Protein AF-A0A2V9JZ06-F1 (afdb_monomer)

Sequence (128 aa):
MSFDESMTRGQEQRVDALEESLGRALVRALVERQGMNDLLHDFLDAIGGALGVSRLVLYDYDERADVFELLCFRGYPAGSRSDLNRWLAQLDVRRACRERAPYRAGDQRLLIPLYFQEPLEALLLVEG

Mean predicted aligned error: 7.06 Å

Foldseek 3Di:
DDPPVVVVVVVVVLVVVLCVQLVVQLVCLVPVDPDPQSSVVSSVVSVCVSVVFQKKWKWWQDPVVRDTATDDIGNDPPPCRVVVVVVSVVDPLVVCQVVVAWDDPDDFKIWHFDDDPDGTTMIMITGD

Radius of gyration: 16.25 Å; Cα contacts (8 Å, |Δi|>4): 158; chains: 1; bounding box: 48×36×33 Å

Secondary structure (DSSP, 8-state):
--HHHHHHHHHHHHHHHHHHHHHHHHHHHHHH-SSHHHHHHHHHHHHHHHHT-SEEEEEEEETTTTEEEEEEEESS-TTTHHHHHHHHTTS-HHHHHHHTS-EESSTTEEEEEE--SSS--EEEEEE-

Nearest PDB structures (foldseek):
  3ci6-assembly1_A  TM=7.465E-01  e=9.134E-05  Acinetobacter baylyi ADP1
  3ci6-assembly1_B  TM=7.162E-01  e=1.250E-04  Acinetobacter baylyi ADP1
  3trc-assembly1_A-2  TM=6.424E-01  e=5.649E-04  Coxiella burnetii
  6oei-assembly1_A-2  TM=5.951E-01  e=2.030E-02  Saccharomyces cerevisiae S288C
  3k2n-assembly1_B  TM=7.073E-01  e=5.209E-02  Chlorobaculum tepidum TLS

Solvent-accessible surface area (backbone atoms only — not comparable to full-atom values): 7328 Å² total; per-residue (Å²): 142,58,73,63,65,56,50,52,53,56,49,51,56,50,49,54,52,48,51,53,53,48,52,52,49,46,54,48,34,67,72,77,48,97,46,72,68,61,32,53,50,54,45,50,49,48,52,23,68,72,71,73,32,64,28,38,37,37,26,36,49,42,77,89,79,73,44,75,42,86,71,48,72,44,74,65,64,96,79,42,63,65,59,54,52,58,48,55,76,72,49,70,61,65,52,25,68,73,67,71,39,67,46,72,71,63,95,46,28,39,38,35,57,42,69,61,102,59,84,68,51,33,37,39,39,42,33,96

Structure (mmCIF, N/CA/C/O backbone):
data_AF-A0A2V9JZ06-F1
#
_entry.id   AF-A0A2V9JZ06-F1
#
loop_
_atom_site.group_PDB
_atom_site.id
_atom_site.type_symbol
_atom_site.label_atom_id
_atom_site.label_alt_id
_atom_site.label_comp_id
_atom_site.label_asym_id
_atom_site.label_entity_id
_atom_site.label_seq_id
_atom_site.pdbx_PDB_ins_code
_atom_site.Cartn_x
_atom_site.Cartn_y
_atom_site.Cartn_z
_atom_site.occupancy
_atom_site.B_iso_or_equiv
_atom_site.auth_seq_id
_atom_site.auth_comp_id
_atom_site.auth_asym_id
_atom_site.auth_atom_id
_atom_site.pdbx_PDB_model_num
ATOM 1 N N . MET A 1 1 ? -29.247 20.239 -17.528 1.00 51.56 1 MET A N 1
ATOM 2 C CA . MET A 1 1 ? -28.325 20.212 -16.374 1.00 51.56 1 MET A CA 1
ATOM 3 C C . MET A 1 1 ? -28.656 18.961 -15.561 1.00 51.56 1 MET A C 1
ATOM 5 O O . MET A 1 1 ? -29.364 19.043 -14.574 1.00 51.56 1 MET A O 1
ATOM 9 N N . SER A 1 2 ? -28.640 17.787 -16.195 1.00 51.03 2 SER A N 1
ATOM 10 C CA . SER A 1 2 ? -27.519 16.850 -16.399 1.00 51.03 2 SER A CA 1
ATOM 11 C C . SER A 1 2 ? -27.023 16.240 -15.084 1.00 51.03 2 SER A C 1
ATOM 13 O O . SER A 1 2 ? -26.182 16.806 -14.395 1.00 51.03 2 SER A O 1
ATOM 15 N N . PHE A 1 3 ? -27.581 15.073 -14.749 1.00 53.38 3 PHE A N 1
ATOM 16 C CA . PHE A 1 3 ? -27.199 14.227 -13.611 1.00 53.38 3 PHE A CA 1
ATOM 17 C C . PHE A 1 3 ? -25.700 13.879 -13.602 1.00 53.38 3 PHE A C 1
ATOM 19 O O . PHE A 1 3 ? -25.139 13.620 -12.541 1.00 53.38 3 PHE A O 1
ATOM 26 N N . ASP A 1 4 ? -25.056 13.941 -14.768 1.00 59.56 4 ASP A N 1
ATOM 27 C CA . ASP A 1 4 ? -23.630 13.681 -14.958 1.00 59.56 4 ASP A CA 1
ATOM 28 C C . ASP A 1 4 ? -22.754 14.732 -14.254 1.00 59.56 4 ASP A C 1
ATOM 30 O O . ASP A 1 4 ? -21.879 14.381 -13.473 1.00 59.56 4 ASP A O 1
ATOM 34 N N . GLU A 1 5 ? -23.072 16.027 -14.383 1.00 58.59 5 GLU A N 1
ATOM 35 C CA . GLU A 1 5 ? -22.318 17.116 -13.728 1.00 58.59 5 GLU A CA 1
ATOM 36 C C . GLU A 1 5 ? -22.438 17.080 -12.195 1.00 58.59 5 GLU A C 1
ATOM 38 O O . GLU A 1 5 ? -21.566 17.560 -11.470 1.00 58.59 5 GLU A O 1
ATOM 43 N N . SER A 1 6 ? -23.5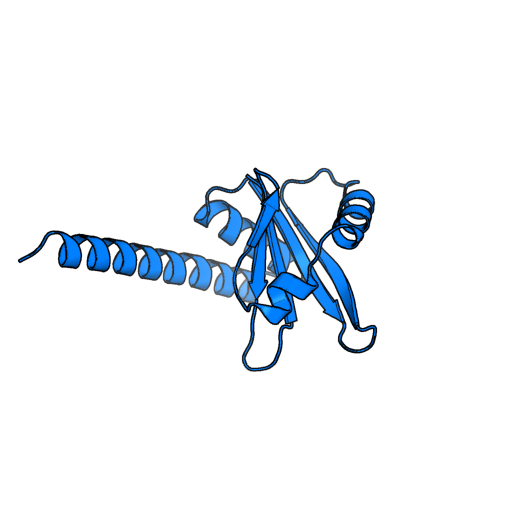37 16.511 -11.692 1.00 63.41 6 SER A N 1
ATOM 44 C CA . SER A 1 6 ? -23.789 16.368 -10.255 1.00 63.41 6 SER A CA 1
ATOM 45 C C . SER A 1 6 ? -22.990 15.205 -9.656 1.00 63.41 6 SER A C 1
ATOM 47 O O . SER A 1 6 ? -22.528 15.309 -8.520 1.00 63.41 6 SER A O 1
ATOM 49 N N . MET A 1 7 ? -22.791 14.121 -10.419 1.00 60.59 7 MET A N 1
ATOM 50 C CA . MET A 1 7 ? -21.943 12.994 -10.015 1.00 60.59 7 MET A CA 1
ATOM 51 C C . MET A 1 7 ? -20.464 13.377 -9.997 1.00 60.59 7 MET A C 1
ATOM 53 O O . MET A 1 7 ? -19.785 13.063 -9.021 1.00 60.59 7 MET A O 1
ATOM 57 N N . THR A 1 8 ? -19.986 14.111 -11.006 1.00 71.44 8 THR A N 1
ATOM 58 C CA . THR A 1 8 ? -18.582 14.543 -11.075 1.00 71.44 8 THR A CA 1
ATOM 59 C C . THR A 1 8 ? -18.222 15.463 -9.908 1.00 71.44 8 THR A C 1
ATOM 61 O O . THR A 1 8 ? -17.244 15.206 -9.215 1.00 71.44 8 THR A O 1
ATOM 64 N N . ARG A 1 9 ? -19.080 16.442 -9.576 1.00 71.94 9 ARG A N 1
ATOM 65 C CA . ARG A 1 9 ? -18.877 17.321 -8.405 1.00 71.94 9 ARG A CA 1
ATOM 66 C C . ARG A 1 9 ? -18.882 16.572 -7.074 1.00 71.94 9 ARG A C 1
ATOM 68 O O . ARG A 1 9 ? -18.124 16.910 -6.171 1.00 71.94 9 ARG A O 1
ATOM 75 N N . GLY A 1 10 ? -19.745 15.565 -6.931 1.00 73.69 10 GLY A N 1
ATOM 76 C CA . GLY A 1 10 ? -19.789 14.731 -5.728 1.00 73.69 10 GLY A CA 1
ATOM 77 C C . GLY A 1 10 ? -18.559 13.830 -5.580 1.00 73.69 10 GLY A C 1
ATOM 78 O O . GLY A 1 10 ? -18.154 13.527 -4.461 1.00 73.69 10 GLY A O 1
ATOM 79 N N . GLN A 1 11 ? -17.952 13.403 -6.690 1.00 73.38 11 GLN A N 1
ATOM 80 C CA . GLN A 1 11 ? -16.688 12.666 -6.682 1.00 73.38 11 GLN A CA 1
ATOM 81 C C . GLN A 1 11 ? -15.505 13.582 -6.364 1.00 73.38 11 GLN A C 1
ATOM 83 O O . GLN A 1 11 ? -14.712 13.233 -5.496 1.00 73.38 11 GLN A O 1
ATOM 88 N N . GLU A 1 12 ? -15.435 14.760 -6.984 1.00 74.12 12 GLU A N 1
ATOM 89 C CA . GLU A 1 12 ? -14.408 15.778 -6.716 1.00 74.12 12 GLU A CA 1
ATOM 90 C C . GLU A 1 12 ? -14.386 16.171 -5.234 1.00 74.12 12 GLU A C 1
ATOM 92 O O . GLU A 1 12 ? -13.363 16.022 -4.580 1.00 74.12 12 GLU A O 1
ATOM 97 N N . GLN A 1 13 ? -15.540 16.507 -4.645 1.00 76.25 13 GLN A N 1
ATOM 98 C CA . GLN A 1 13 ? -15.626 16.851 -3.217 1.00 76.25 13 GLN A CA 1
ATOM 99 C C . GLN A 1 13 ? -15.160 15.725 -2.282 1.00 76.25 13 GLN A C 1
ATOM 101 O O . GLN A 1 13 ? -14.648 15.984 -1.192 1.00 76.25 13 GLN A O 1
ATOM 106 N N . ARG A 1 14 ? -15.357 14.460 -2.676 1.00 81.19 14 ARG A N 1
ATOM 107 C CA . ARG A 1 14 ? -14.887 13.305 -1.897 1.00 81.19 14 ARG A CA 1
ATOM 108 C C . ARG A 1 14 ? -13.381 13.120 -2.017 1.00 81.19 14 ARG A C 1
ATOM 110 O O . ARG A 1 14 ? -12.767 12.727 -1.031 1.00 81.19 14 ARG A O 1
ATOM 117 N N . VAL A 1 15 ? -12.814 13.382 -3.194 1.00 82.12 15 VAL A N 1
ATOM 118 C CA . VAL A 1 15 ? -11.363 13.372 -3.407 1.00 82.12 15 VAL A CA 1
ATOM 119 C C . VAL A 1 15 ? -10.721 14.506 -2.615 1.00 82.12 15 VAL A C 1
ATOM 121 O O . VAL A 1 15 ? -9.819 14.227 -1.838 1.00 82.12 15 VAL A O 1
ATOM 124 N N . ASP A 1 16 ? -11.257 15.725 -2.676 1.00 83.00 16 ASP A N 1
ATOM 125 C CA . ASP A 1 16 ? -10.745 16.874 -1.916 1.00 83.00 16 ASP A CA 1
ATOM 126 C C . ASP A 1 16 ? -10.733 16.600 -0.402 1.00 83.00 16 ASP A C 1
ATOM 128 O O . ASP A 1 16 ? -9.737 16.823 0.288 1.00 83.00 16 ASP A O 1
ATOM 132 N N . ALA A 1 17 ? -11.833 16.055 0.133 1.00 82.69 17 ALA A N 1
ATOM 133 C CA . ALA A 1 17 ? -11.925 15.700 1.549 1.00 82.69 17 ALA A CA 1
ATOM 134 C C . ALA A 1 17 ? -10.946 14.577 1.938 1.00 82.69 17 ALA A C 1
ATOM 136 O O . ALA A 1 17 ? -10.391 14.573 3.042 1.00 82.69 17 ALA A O 1
ATOM 137 N N . LEU A 1 18 ? -10.734 13.616 1.035 1.00 82.62 18 LEU A N 1
ATOM 138 C CA . LEU A 1 18 ? -9.774 12.536 1.216 1.00 82.62 18 LEU A CA 1
ATOM 139 C C . LEU A 1 18 ? -8.336 13.068 1.219 1.00 82.62 18 LEU A C 1
ATOM 141 O O . LEU A 1 18 ? -7.557 12.709 2.104 1.00 82.62 18 LEU A O 1
ATOM 145 N N . GLU A 1 19 ? -8.001 13.940 0.271 1.00 85.75 19 GLU A N 1
ATOM 146 C CA . GLU A 1 19 ? -6.704 14.604 0.178 1.00 85.75 19 GLU A CA 1
ATOM 147 C C . GLU A 1 19 ? -6.412 15.426 1.435 1.00 85.75 19 GLU A C 1
ATOM 149 O O . GLU A 1 19 ? -5.338 15.281 2.020 1.00 85.75 19 GLU A O 1
ATOM 154 N N . GLU A 1 20 ? -7.375 16.219 1.919 1.00 85.88 20 GLU A N 1
ATOM 155 C CA . GLU A 1 20 ? -7.198 17.002 3.145 1.00 85.88 20 GLU A CA 1
ATOM 156 C C . GLU A 1 20 ? -6.966 16.096 4.366 1.00 85.88 20 GLU A C 1
ATOM 158 O O . GLU A 1 20 ? -6.075 16.349 5.185 1.00 85.88 20 GLU A O 1
ATOM 163 N N . SER A 1 21 ? -7.741 15.014 4.484 1.00 84.38 21 SER A N 1
ATOM 164 C CA . SER A 1 21 ? -7.624 14.059 5.588 1.00 84.38 21 SER A CA 1
ATOM 165 C C . SER A 1 21 ? -6.270 13.344 5.586 1.00 84.38 21 SER A C 1
ATOM 167 O O . SER A 1 21 ? -5.583 13.313 6.612 1.00 84.38 21 SER A O 1
ATOM 169 N N . LEU A 1 22 ? -5.858 12.794 4.439 1.00 85.50 22 LEU A N 1
ATOM 170 C CA . LEU A 1 22 ? -4.579 12.094 4.296 1.00 85.50 22 LEU A CA 1
ATOM 171 C C . LEU A 1 22 ? -3.394 13.050 4.458 1.00 85.50 22 LEU A C 1
ATOM 173 O O . LEU A 1 22 ? -2.446 12.731 5.177 1.00 85.50 22 LEU A O 1
ATOM 177 N N . GLY A 1 23 ? -3.466 14.244 3.864 1.00 85.94 23 GLY A N 1
ATOM 178 C CA . GLY A 1 23 ? -2.438 15.273 4.000 1.00 85.94 23 GLY A CA 1
ATOM 179 C C . GLY A 1 23 ? -2.243 15.694 5.456 1.00 85.94 23 GLY A C 1
ATOM 180 O O . GLY A 1 23 ? -1.116 15.754 5.949 1.00 85.94 23 GLY A O 1
ATOM 181 N N . ARG A 1 24 ? -3.340 15.899 6.196 1.00 86.50 24 ARG A N 1
ATOM 182 C CA . ARG A 1 24 ? -3.293 16.220 7.629 1.00 86.50 24 ARG A CA 1
ATOM 183 C C . ARG A 1 24 ? -2.684 15.089 8.457 1.00 86.50 24 ARG A C 1
ATOM 185 O O . ARG A 1 24 ? -1.903 15.371 9.367 1.00 86.50 24 ARG A O 1
ATOM 192 N N . ALA A 1 25 ? -3.031 13.835 8.166 1.00 84.12 25 ALA A N 1
ATOM 193 C CA . ALA A 1 25 ? -2.468 12.676 8.856 1.00 84.12 25 ALA A CA 1
ATOM 194 C C . ALA A 1 25 ? -0.953 12.561 8.623 1.00 84.12 25 ALA A C 1
ATOM 196 O O . ALA A 1 25 ? -0.200 12.394 9.581 1.00 84.12 25 ALA A O 1
ATOM 197 N N . LEU A 1 26 ? -0.502 12.746 7.378 1.00 82.56 26 LEU A N 1
ATOM 198 C CA . LEU A 1 26 ? 0.916 12.712 7.022 1.00 82.56 26 LEU A CA 1
ATOM 199 C C . LEU A 1 26 ? 1.711 13.824 7.720 1.00 82.56 26 LEU A C 1
ATOM 201 O O . LEU A 1 26 ? 2.758 13.557 8.307 1.00 82.56 26 LEU A O 1
ATOM 205 N N . VAL A 1 27 ? 1.205 15.062 7.704 1.00 85.94 27 VAL A N 1
ATOM 206 C CA . VAL A 1 27 ? 1.856 16.194 8.386 1.00 85.94 27 VAL A CA 1
ATOM 207 C C . VAL A 1 27 ? 1.971 15.937 9.889 1.00 85.94 27 VAL A C 1
ATOM 209 O O . VAL A 1 27 ? 3.022 16.195 10.470 1.00 85.94 27 VAL A O 1
ATOM 212 N N . ARG A 1 28 ? 0.927 15.393 10.528 1.00 84.31 28 ARG A N 1
ATOM 213 C CA . ARG A 1 28 ? 0.998 15.023 11.951 1.00 84.31 28 ARG A CA 1
ATOM 214 C C . ARG A 1 28 ? 2.044 13.947 12.208 1.00 84.31 28 ARG A C 1
ATOM 216 O O . ARG A 1 28 ? 2.869 14.130 13.096 1.00 84.31 28 ARG A O 1
ATOM 223 N N . ALA A 1 29 ? 2.059 12.883 11.407 1.00 82.00 29 ALA A N 1
ATOM 224 C CA . ALA A 1 29 ? 3.043 11.812 11.539 1.00 82.00 29 ALA A CA 1
ATOM 225 C C . ALA A 1 29 ? 4.488 12.332 11.405 1.00 82.00 29 ALA A C 1
ATOM 227 O O . ALA A 1 29 ? 5.354 11.935 12.179 1.00 82.00 29 ALA A O 1
ATOM 228 N N . LEU A 1 30 ? 4.737 13.272 10.484 1.00 80.31 30 LEU A N 1
ATOM 229 C CA . LEU A 1 30 ? 6.042 13.923 10.303 1.00 80.31 30 LEU A CA 1
ATOM 230 C C . LEU A 1 30 ? 6.475 14.786 11.498 1.00 80.31 30 LEU A C 1
ATOM 232 O O . LEU A 1 30 ? 7.667 14.881 11.779 1.00 80.31 30 LEU A O 1
ATOM 236 N N . VAL A 1 31 ? 5.531 15.444 12.175 1.00 83.19 31 VAL A N 1
ATOM 237 C CA . VAL A 1 31 ? 5.820 16.385 13.272 1.00 83.19 31 VAL A CA 1
ATOM 238 C C . VAL A 1 31 ? 5.915 15.678 14.625 1.00 83.19 31 VAL A C 1
ATOM 240 O O . VAL A 1 31 ? 6.729 16.057 15.466 1.00 83.19 31 VAL A O 1
ATOM 243 N N . GLU A 1 32 ? 5.073 14.674 14.860 1.00 80.94 32 GLU A N 1
ATOM 244 C CA . GLU A 1 32 ? 4.885 14.063 16.180 1.00 80.94 32 GLU A CA 1
ATOM 245 C C . GLU A 1 32 ? 5.777 12.832 16.418 1.00 80.94 32 GLU A C 1
ATOM 247 O O . GLU A 1 32 ? 5.961 12.424 17.568 1.00 80.94 32 GLU A O 1
ATOM 252 N N . ARG A 1 33 ? 6.345 12.222 15.368 1.00 72.88 33 ARG A N 1
ATOM 253 C CA . ARG A 1 33 ? 7.119 10.973 15.473 1.00 72.88 33 ARG A CA 1
ATOM 254 C C . ARG A 1 33 ? 8.612 11.197 15.269 1.00 72.88 33 ARG A C 1
ATOM 256 O O . ARG A 1 33 ? 9.033 12.009 14.456 1.00 72.88 33 ARG A O 1
ATOM 263 N N . GLN A 1 34 ? 9.425 10.415 15.981 1.00 67.06 34 GLN A N 1
ATOM 264 C CA . GLN A 1 34 ? 10.891 10.467 15.884 1.00 67.06 34 GLN A CA 1
ATOM 265 C C . GLN A 1 34 ? 11.492 9.379 14.971 1.00 67.06 34 GLN A C 1
ATOM 267 O O . GLN A 1 34 ? 12.712 9.242 14.918 1.00 67.06 34 GLN A O 1
ATOM 272 N N . GLY A 1 35 ? 10.678 8.604 14.237 1.00 79.38 35 GLY A N 1
ATOM 273 C CA . GLY A 1 35 ? 11.171 7.478 13.438 1.00 79.38 35 GLY A CA 1
ATOM 274 C C . GLY A 1 35 ? 10.355 7.173 12.182 1.00 79.38 35 GLY A C 1
ATOM 275 O O . GLY A 1 35 ? 9.130 7.271 12.174 1.00 79.38 35 GLY A O 1
ATOM 276 N N . MET A 1 36 ? 11.056 6.738 11.129 1.00 81.56 36 MET A N 1
ATOM 277 C CA . MET A 1 36 ? 10.471 6.405 9.822 1.00 81.56 36 MET A CA 1
ATOM 278 C C . MET A 1 36 ? 9.434 5.274 9.905 1.00 81.56 36 MET A C 1
ATOM 280 O O . MET A 1 36 ? 8.407 5.327 9.240 1.00 81.56 36 MET A O 1
ATOM 284 N N . ASN A 1 37 ? 9.659 4.267 10.753 1.00 83.19 37 ASN A N 1
ATOM 285 C CA . ASN A 1 37 ? 8.728 3.142 10.886 1.00 83.19 37 ASN A CA 1
ATOM 286 C C . ASN A 1 37 ? 7.370 3.573 11.453 1.00 83.19 37 ASN A C 1
ATOM 288 O O . ASN A 1 37 ? 6.335 3.167 10.929 1.00 83.19 37 ASN A O 1
ATOM 292 N N . ASP A 1 38 ? 7.370 4.418 12.486 1.00 84.69 38 ASP A N 1
ATOM 293 C CA . ASP A 1 38 ? 6.134 4.932 13.085 1.00 84.69 38 ASP A CA 1
ATOM 294 C C . ASP A 1 38 ? 5.364 5.793 12.081 1.00 84.69 38 ASP A C 1
ATOM 296 O O . ASP A 1 38 ? 4.149 5.663 11.955 1.00 84.69 38 ASP A O 1
ATOM 300 N N . LEU A 1 39 ? 6.086 6.600 11.297 1.00 86.75 39 LEU A N 1
ATOM 301 C CA . LEU A 1 39 ? 5.505 7.387 10.215 1.00 86.75 39 LEU A CA 1
ATOM 302 C C . LEU A 1 39 ? 4.824 6.505 9.163 1.00 86.75 39 LEU A C 1
ATOM 304 O O . LEU A 1 39 ? 3.683 6.769 8.790 1.00 86.75 39 LEU A O 1
ATOM 308 N N . LEU A 1 40 ? 5.493 5.448 8.696 1.00 88.44 40 LEU A N 1
ATOM 309 C CA . LEU A 1 40 ? 4.926 4.534 7.700 1.00 88.44 40 LEU A CA 1
ATOM 310 C C . LEU A 1 40 ? 3.710 3.779 8.245 1.00 88.44 40 LEU A C 1
ATOM 312 O O . LEU A 1 40 ? 2.755 3.531 7.511 1.00 88.44 40 LEU A O 1
ATOM 316 N N . HIS A 1 41 ? 3.728 3.416 9.526 1.00 89.81 41 HIS A N 1
ATOM 317 C CA . HIS A 1 41 ? 2.591 2.783 10.183 1.00 89.81 41 HIS A CA 1
ATOM 318 C C . HIS A 1 41 ? 1.380 3.715 10.280 1.00 89.81 41 HIS A C 1
ATOM 320 O O . HIS A 1 41 ? 0.290 3.306 9.877 1.00 89.81 41 HIS A O 1
ATOM 326 N N . ASP A 1 42 ? 1.573 4.949 10.750 1.00 87.81 42 ASP A N 1
ATOM 327 C CA . ASP A 1 42 ? 0.508 5.952 10.859 1.00 87.81 42 ASP A CA 1
ATOM 328 C C . ASP A 1 42 ? -0.051 6.314 9.467 1.00 87.81 42 ASP A C 1
ATOM 330 O O . ASP A 1 42 ? -1.261 6.461 9.285 1.00 87.81 42 ASP A O 1
ATOM 334 N N . PHE A 1 43 ? 0.817 6.392 8.453 1.00 86.94 43 PHE A N 1
ATOM 335 C CA . PHE A 1 43 ? 0.409 6.637 7.071 1.00 86.94 43 PHE A CA 1
ATOM 336 C C . PHE A 1 43 ? -0.456 5.502 6.506 1.00 86.94 43 PHE A C 1
ATOM 338 O O . PHE A 1 43 ? -1.514 5.759 5.928 1.00 86.94 43 PHE A O 1
ATOM 345 N N . LEU A 1 44 ? -0.053 4.242 6.709 1.00 91.06 44 LEU A N 1
ATOM 346 C CA . LEU A 1 44 ? -0.868 3.098 6.299 1.00 91.06 44 LEU A CA 1
ATOM 347 C C . LEU A 1 44 ? -2.200 3.050 7.057 1.00 91.06 44 LEU A C 1
ATOM 349 O O . LEU A 1 44 ? -3.223 2.776 6.440 1.00 91.06 44 LEU A O 1
ATOM 353 N N . ASP A 1 45 ? -2.236 3.364 8.353 1.00 90.50 45 ASP A N 1
ATOM 354 C CA . ASP A 1 45 ? -3.504 3.439 9.092 1.00 90.50 45 ASP A CA 1
ATOM 355 C C . ASP A 1 45 ? -4.453 4.496 8.516 1.00 90.50 45 ASP A C 1
ATOM 357 O O . ASP A 1 45 ? -5.649 4.236 8.367 1.00 90.50 45 ASP A O 1
ATOM 361 N N . ALA A 1 46 ? -3.928 5.668 8.148 1.00 89.25 46 ALA A N 1
ATOM 362 C CA . ALA A 1 46 ? -4.718 6.729 7.532 1.0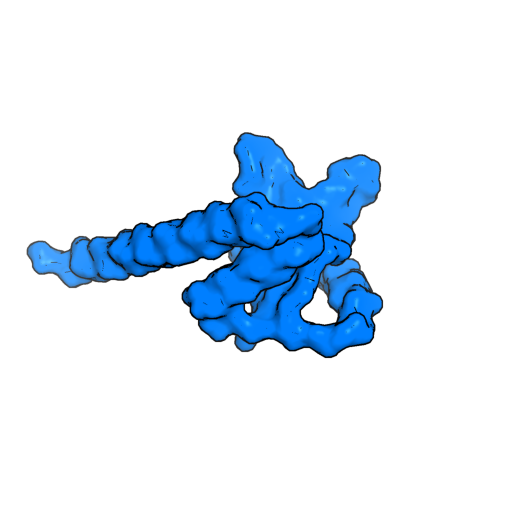0 89.25 46 ALA A CA 1
ATOM 363 C C . ALA A 1 46 ? -5.310 6.288 6.184 1.00 89.25 46 ALA A C 1
ATOM 365 O O . ALA A 1 46 ? -6.499 6.498 5.936 1.00 89.25 46 ALA A O 1
ATOM 366 N N . ILE A 1 47 ? -4.514 5.614 5.345 1.00 89.50 47 ILE A N 1
ATOM 367 C CA . ILE A 1 47 ? -4.986 5.020 4.085 1.00 89.50 47 ILE A CA 1
ATOM 368 C C . ILE A 1 47 ? -6.046 3.946 4.354 1.00 89.50 47 ILE A C 1
ATOM 370 O O . ILE A 1 47 ? -7.078 3.918 3.684 1.00 89.50 47 ILE A O 1
ATOM 374 N N . GLY A 1 48 ? -5.821 3.083 5.346 1.00 90.50 48 GLY A N 1
ATOM 375 C CA . GLY A 1 48 ? -6.747 2.020 5.733 1.00 90.50 48 GLY A CA 1
ATOM 376 C C . GLY A 1 48 ? -8.110 2.558 6.138 1.00 90.50 48 GLY A C 1
ATOM 377 O O . GLY A 1 48 ? -9.135 2.131 5.606 1.00 90.50 48 GLY A O 1
ATOM 378 N N . GLY A 1 49 ? -8.116 3.560 7.019 1.00 88.62 49 GLY A N 1
ATOM 379 C CA . GLY A 1 49 ? -9.332 4.239 7.453 1.00 88.62 49 GLY A CA 1
ATOM 380 C C . GLY A 1 49 ? -10.052 4.958 6.312 1.00 88.62 49 GLY A C 1
ATOM 381 O O . GLY A 1 49 ? -11.274 4.885 6.218 1.00 88.62 49 GLY A O 1
ATOM 382 N N . ALA A 1 50 ? -9.305 5.601 5.414 1.00 86.06 50 ALA A N 1
ATOM 383 C CA . ALA A 1 50 ? -9.859 6.308 4.266 1.00 86.06 50 ALA A CA 1
ATOM 384 C C . ALA A 1 50 ? -10.504 5.384 3.221 1.00 86.06 50 ALA A C 1
ATOM 386 O O . ALA A 1 50 ? -11.573 5.689 2.692 1.00 86.06 50 ALA A O 1
ATOM 387 N N . LEU A 1 51 ? -9.850 4.263 2.910 1.00 85.19 51 LEU A N 1
ATOM 388 C CA . LEU A 1 51 ? -10.321 3.307 1.906 1.00 85.19 51 LEU A CA 1
ATOM 389 C C . LEU A 1 51 ? -11.286 2.262 2.488 1.00 85.19 51 LEU A C 1
ATOM 391 O O . LEU A 1 51 ? -11.902 1.519 1.728 1.00 85.19 51 LEU A O 1
ATOM 395 N N . GLY A 1 52 ? -11.431 2.201 3.815 1.00 88.62 52 GLY A N 1
ATOM 396 C CA . GLY A 1 52 ? -12.260 1.205 4.498 1.00 88.62 52 GLY A CA 1
ATOM 397 C C . GLY A 1 52 ? -11.679 -0.208 4.422 1.00 88.62 52 GLY A C 1
ATOM 398 O O . GLY A 1 52 ? -12.424 -1.181 4.342 1.00 88.62 52 GLY A O 1
ATOM 399 N N . VAL A 1 53 ? -10.352 -0.322 4.414 1.00 90.81 53 VAL A N 1
ATOM 400 C CA . VAL A 1 53 ? -9.614 -1.575 4.206 1.00 90.81 53 VAL A CA 1
ATOM 401 C C . VAL A 1 53 ? -8.805 -1.923 5.444 1.00 90.81 53 VAL A C 1
ATOM 403 O O . VAL A 1 53 ? -8.257 -1.054 6.120 1.00 90.81 53 VAL A O 1
ATOM 406 N N . SER A 1 54 ? -8.755 -3.214 5.763 1.00 89.06 54 SER A N 1
ATOM 407 C CA . SER A 1 54 ? -8.196 -3.681 7.036 1.00 89.06 54 SER A CA 1
ATOM 408 C C . SER A 1 54 ? -6.745 -4.130 6.931 1.00 89.06 54 SER A C 1
ATOM 410 O O . SER A 1 54 ? -6.058 -4.179 7.950 1.00 89.06 54 SER A O 1
ATOM 412 N N . ARG A 1 55 ? -6.270 -4.456 5.723 1.00 94.81 55 ARG A N 1
ATOM 413 C CA . ARG A 1 55 ? -4.942 -5.020 5.484 1.00 94.81 55 ARG A CA 1
ATOM 414 C C . ARG A 1 55 ? -4.216 -4.269 4.386 1.00 94.81 55 ARG A C 1
ATOM 416 O O . ARG A 1 55 ? -4.730 -4.083 3.287 1.00 94.81 55 ARG A O 1
ATOM 423 N N . LEU A 1 56 ? -2.993 -3.864 4.694 1.00 95.94 56 LEU A N 1
ATOM 424 C CA . LEU A 1 56 ? -2.167 -3.045 3.816 1.00 95.94 56 LEU A CA 1
ATOM 425 C C . LEU A 1 56 ? -0.726 -3.530 3.860 1.00 95.94 56 LEU A C 1
ATOM 427 O O . LEU A 1 56 ? -0.225 -3.874 4.933 1.00 95.94 56 LEU A O 1
ATOM 431 N N . VAL A 1 57 ? -0.055 -3.535 2.711 1.00 95.19 57 VAL A N 1
ATOM 432 C CA . VAL A 1 57 ? 1.384 -3.815 2.617 1.00 95.19 57 VAL A CA 1
ATOM 433 C C . VAL A 1 57 ? 2.021 -2.785 1.704 1.00 95.19 57 VAL A C 1
ATOM 435 O O . VAL A 1 57 ? 1.541 -2.560 0.599 1.00 95.19 57 VAL A O 1
ATOM 438 N N . LEU A 1 58 ? 3.095 -2.168 2.171 1.00 94.25 58 LEU A N 1
ATOM 439 C CA . LEU A 1 58 ? 3.919 -1.259 1.399 1.00 94.25 58 LEU A CA 1
ATOM 440 C C . LEU A 1 58 ? 5.212 -1.973 1.018 1.00 94.25 58 LEU A C 1
ATOM 442 O O . LEU A 1 58 ? 5.942 -2.459 1.890 1.00 94.25 58 LEU A O 1
ATOM 446 N N . TYR A 1 59 ? 5.474 -2.018 -0.280 1.00 92.50 59 TYR A N 1
ATOM 447 C CA . TYR A 1 59 ? 6.707 -2.521 -0.854 1.00 92.50 59 TYR A CA 1
ATOM 448 C C . TYR A 1 59 ? 7.504 -1.358 -1.433 1.00 92.50 59 TYR A C 1
ATOM 450 O O . TYR A 1 59 ? 6.936 -0.529 -2.139 1.00 92.50 59 TYR A O 1
ATOM 458 N N . ASP A 1 60 ? 8.794 -1.320 -1.137 1.00 90.38 60 ASP A N 1
ATOM 459 C CA . ASP A 1 60 ? 9.754 -0.386 -1.721 1.00 90.38 60 ASP A CA 1
ATOM 460 C C . ASP A 1 60 ? 10.419 -1.030 -2.940 1.00 90.38 60 ASP A C 1
ATOM 462 O O . ASP A 1 60 ? 10.529 -2.260 -3.000 1.00 90.38 60 ASP A O 1
ATOM 466 N N . TYR A 1 61 ? 10.825 -0.226 -3.918 1.00 87.69 61 TYR A N 1
ATOM 467 C CA . TYR A 1 61 ? 11.540 -0.717 -5.093 1.00 87.69 61 TYR A CA 1
ATOM 468 C C . TYR A 1 61 ? 13.038 -0.436 -4.962 1.00 87.69 61 TYR A C 1
ATOM 470 O O . TYR A 1 61 ? 13.473 0.709 -5.047 1.00 87.69 61 TYR A O 1
ATOM 478 N N . ASP A 1 62 ? 13.842 -1.490 -4.810 1.00 85.62 62 ASP A N 1
ATOM 479 C CA . ASP A 1 62 ? 15.296 -1.367 -4.890 1.00 85.62 62 ASP A CA 1
ATOM 480 C C . ASP A 1 62 ? 15.724 -1.414 -6.360 1.00 85.62 62 ASP A C 1
ATOM 482 O O . ASP A 1 62 ? 15.817 -2.481 -6.973 1.00 85.62 62 ASP A O 1
ATOM 486 N N . GLU A 1 63 ? 16.025 -0.245 -6.923 1.00 79.62 63 GLU A N 1
ATOM 487 C CA . GLU A 1 63 ? 16.508 -0.115 -8.299 1.00 79.62 63 GLU A CA 1
ATOM 488 C C . GLU A 1 63 ? 17.838 -0.839 -8.549 1.00 79.62 63 GLU A C 1
ATOM 490 O O . GLU A 1 63 ? 18.099 -1.286 -9.667 1.00 79.62 63 GLU A O 1
ATOM 495 N N . ARG A 1 64 ? 18.703 -0.954 -7.531 1.00 83.06 64 ARG A N 1
ATOM 496 C CA . ARG A 1 64 ? 20.035 -1.564 -7.679 1.00 83.06 64 ARG A CA 1
ATOM 497 C C . ARG A 1 64 ? 19.930 -3.071 -7.818 1.00 83.06 64 ARG A C 1
ATOM 499 O O . ARG A 1 64 ? 2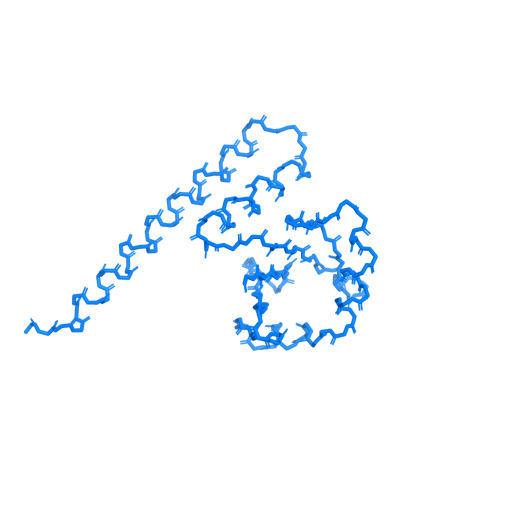0.676 -3.668 -8.593 1.00 83.06 64 ARG A O 1
ATOM 506 N N . ALA A 1 65 ? 19.045 -3.669 -7.031 1.00 85.25 65 ALA A N 1
ATOM 507 C CA . ALA A 1 65 ? 18.790 -5.100 -7.046 1.00 85.25 65 ALA A CA 1
ATOM 508 C C . ALA A 1 65 ? 17.656 -5.491 -8.008 1.00 85.25 65 ALA A C 1
ATOM 510 O O . ALA A 1 65 ? 17.490 -6.677 -8.284 1.00 85.25 65 ALA A O 1
ATOM 511 N N . ASP A 1 66 ? 16.926 -4.513 -8.554 1.00 82.69 66 ASP A N 1
ATOM 512 C CA . ASP A 1 66 ? 15.804 -4.694 -9.479 1.00 82.69 66 ASP A CA 1
ATOM 513 C C . ASP A 1 66 ? 14.666 -5.539 -8.859 1.00 82.69 66 ASP A C 1
ATOM 515 O O . ASP A 1 66 ? 14.006 -6.353 -9.518 1.00 82.69 66 ASP A O 1
ATOM 519 N N . VAL A 1 67 ? 14.424 -5.350 -7.556 1.00 87.12 67 VAL A N 1
ATOM 520 C CA . VAL A 1 67 ? 13.461 -6.126 -6.756 1.00 87.12 67 VAL A CA 1
ATOM 521 C C . VAL A 1 67 ? 12.575 -5.233 -5.899 1.00 87.12 67 VAL A C 1
ATOM 523 O O . VAL A 1 67 ? 12.923 -4.107 -5.566 1.00 87.12 67 VAL A O 1
ATOM 526 N N . PHE A 1 68 ? 11.417 -5.771 -5.519 1.00 89.38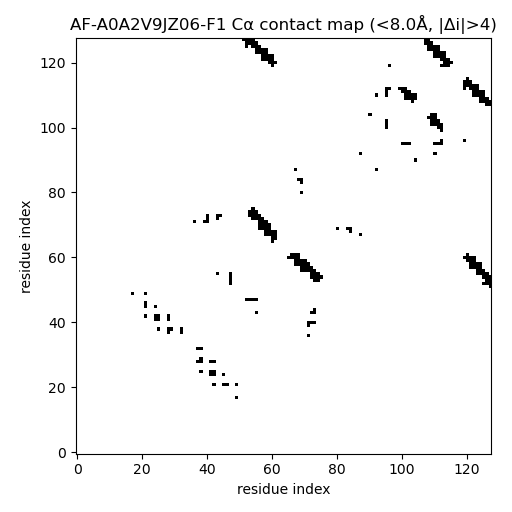 68 PHE A N 1
ATOM 527 C CA . PHE A 1 68 ? 10.578 -5.170 -4.491 1.00 89.38 68 PHE A CA 1
ATOM 528 C C . PHE A 1 68 ? 10.877 -5.794 -3.135 1.00 89.38 68 PHE A C 1
ATOM 530 O O . PHE A 1 68 ? 10.945 -7.021 -3.016 1.00 89.38 68 PHE A O 1
ATOM 537 N N . GLU A 1 69 ? 10.969 -4.958 -2.109 1.00 90.56 69 GLU A N 1
ATOM 538 C CA . GLU A 1 69 ? 11.170 -5.385 -0.731 1.00 90.56 69 GLU A CA 1
ATOM 539 C C . GLU A 1 69 ? 10.007 -4.949 0.152 1.00 90.56 69 GLU A C 1
ATOM 541 O O . GLU A 1 69 ? 9.451 -3.864 0.004 1.00 90.56 69 GLU A O 1
ATOM 546 N N . LEU A 1 70 ? 9.617 -5.798 1.106 1.00 93.00 70 LEU A N 1
ATOM 547 C CA . LEU A 1 70 ? 8.613 -5.413 2.088 1.00 93.00 70 LEU A CA 1
ATOM 548 C C . LEU A 1 70 ? 9.177 -4.332 3.012 1.00 93.00 70 LEU A C 1
ATOM 550 O O . LEU A 1 70 ? 10.065 -4.598 3.831 1.00 93.00 70 LEU A O 1
ATOM 554 N N . LEU A 1 71 ? 8.578 -3.147 2.937 1.00 92.06 71 LEU A N 1
ATOM 555 C CA . LEU A 1 71 ? 8.923 -2.012 3.776 1.00 92.06 71 LEU A CA 1
ATOM 556 C C . LEU A 1 71 ? 8.085 -2.021 5.060 1.00 92.06 71 LEU A C 1
ATOM 558 O O . LEU A 1 71 ? 8.626 -2.049 6.165 1.00 92.06 71 LEU A O 1
ATOM 562 N N . CYS A 1 72 ? 6.757 -2.074 4.927 1.00 92.81 72 CYS A N 1
ATOM 563 C CA . CYS A 1 72 ? 5.823 -1.964 6.050 1.00 92.81 72 CYS A CA 1
ATOM 564 C C . CYS A 1 72 ? 4.519 -2.736 5.783 1.00 92.81 72 CYS A C 1
ATOM 566 O O . CYS A 1 72 ? 4.142 -2.945 4.635 1.00 92.81 72 CYS A O 1
ATOM 568 N N . PHE A 1 73 ? 3.805 -3.163 6.828 1.00 94.88 73 PHE A N 1
ATOM 569 C CA . PHE A 1 73 ? 2.457 -3.727 6.701 1.00 94.88 73 PHE A CA 1
ATOM 570 C C . PHE A 1 73 ? 1.574 -3.392 7.910 1.00 94.88 73 PHE A C 1
ATOM 572 O O . PHE A 1 73 ? 2.074 -3.141 9.009 1.00 94.88 73 PHE A O 1
ATOM 579 N N . ARG A 1 74 ? 0.250 -3.416 7.712 1.00 94.75 74 ARG A N 1
ATOM 580 C CA . ARG A 1 74 ? -0.785 -3.215 8.744 1.00 94.75 74 ARG A CA 1
ATOM 581 C C . ARG A 1 74 ? -1.915 -4.227 8.587 1.00 94.75 74 ARG A C 1
ATOM 583 O O . ARG A 1 74 ? -2.205 -4.666 7.478 1.00 94.75 74 ARG A O 1
ATOM 590 N N . GLY A 1 75 ? -2.536 -4.606 9.705 1.00 93.25 75 GLY A N 1
ATOM 591 C CA . GLY A 1 75 ? -3.666 -5.548 9.726 1.00 93.25 75 GLY A CA 1
ATOM 592 C C . GLY A 1 75 ? -3.300 -7.032 9.6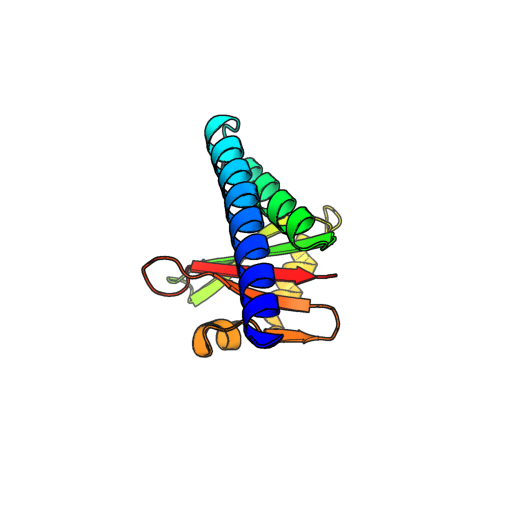34 1.00 93.25 75 GLY A C 1
ATOM 593 O O . GLY A 1 75 ? -4.189 -7.886 9.597 1.00 93.25 75 GLY A O 1
ATOM 594 N N . TYR A 1 76 ? -2.004 -7.352 9.618 1.00 93.69 76 TYR A N 1
ATOM 595 C CA . TYR A 1 76 ? -1.495 -8.722 9.611 1.00 93.69 76 TYR A CA 1
ATOM 596 C C . TYR A 1 76 ? -0.910 -9.113 10.980 1.00 93.69 76 TYR A C 1
ATOM 598 O O . TYR A 1 76 ? -0.376 -8.253 11.685 1.00 93.69 76 TYR A O 1
ATOM 606 N N . PRO A 1 77 ? -0.943 -10.405 11.358 1.00 93.69 77 PRO A N 1
ATOM 607 C CA . PRO A 1 77 ? -0.232 -10.915 12.533 1.00 93.69 77 PRO A CA 1
ATOM 608 C C . PRO A 1 77 ? 1.275 -10.601 12.510 1.00 93.69 77 PRO A C 1
ATOM 610 O O . PRO A 1 77 ? 1.888 -10.596 11.442 1.00 93.69 77 PRO A O 1
ATOM 613 N N . ALA A 1 78 ? 1.900 -10.440 13.684 1.00 86.00 78 ALA A N 1
ATOM 614 C CA . ALA A 1 78 ? 3.316 -10.063 13.827 1.00 86.00 78 ALA A CA 1
ATOM 615 C C . ALA A 1 78 ? 4.316 -11.005 13.113 1.00 86.00 78 ALA A C 1
ATOM 617 O O . ALA A 1 78 ? 5.409 -10.584 12.748 1.00 86.00 78 ALA A O 1
ATOM 618 N N . GLY A 1 79 ? 3.936 -12.264 12.864 1.00 91.19 79 GLY A N 1
ATOM 619 C CA . GLY A 1 79 ? 4.753 -13.253 12.146 1.00 91.19 79 GLY A CA 1
ATOM 620 C C . GLY A 1 79 ? 4.595 -13.264 10.619 1.00 91.19 79 GLY A C 1
ATOM 621 O O . GLY A 1 79 ? 5.237 -14.072 9.956 1.00 91.19 79 GLY A O 1
ATOM 622 N N . SER A 1 80 ? 3.764 -12.395 10.037 1.00 94.81 80 SER A N 1
ATOM 623 C CA . SER A 1 80 ? 3.340 -12.532 8.629 1.00 94.81 80 SER A CA 1
ATOM 624 C C . SER A 1 80 ? 4.394 -12.121 7.601 1.00 94.81 80 SER A C 1
ATOM 626 O O . SER A 1 80 ? 4.215 -12.369 6.413 1.00 94.81 80 SER A O 1
ATOM 628 N N . ARG A 1 81 ? 5.501 -11.495 8.022 1.00 93.69 81 ARG A N 1
ATOM 629 C CA . ARG A 1 81 ? 6.510 -10.927 7.110 1.00 93.69 81 ARG A CA 1
ATOM 630 C C . ARG A 1 81 ? 7.031 -11.947 6.093 1.00 93.69 81 ARG A C 1
ATOM 632 O O . ARG A 1 81 ? 7.121 -11.638 4.910 1.00 93.69 81 ARG A O 1
ATOM 639 N N . SER A 1 82 ? 7.349 -13.164 6.536 1.00 92.62 82 SER A N 1
ATOM 640 C CA . SER A 1 82 ? 7.859 -14.223 5.656 1.00 92.62 82 SER A CA 1
ATOM 641 C C . SER A 1 82 ? 6.830 -14.673 4.620 1.00 92.62 82 SER A C 1
ATOM 643 O O . SER A 1 82 ? 7.190 -14.905 3.466 1.00 92.62 82 SER A O 1
ATOM 645 N N . ASP A 1 83 ? 5.560 -14.770 5.010 1.00 93.12 83 ASP A N 1
ATOM 646 C CA . ASP A 1 83 ? 4.480 -15.157 4.102 1.00 93.12 83 ASP A CA 1
ATOM 647 C C . ASP A 1 83 ? 4.179 -14.043 3.095 1.00 93.12 83 ASP A C 1
ATOM 649 O O . ASP A 1 83 ? 4.039 -14.317 1.904 1.00 93.12 83 ASP A O 1
ATOM 653 N N . LEU A 1 84 ? 4.184 -12.783 3.539 1.00 93.19 84 LEU A N 1
ATOM 654 C CA . LEU A 1 84 ? 4.024 -11.612 2.674 1.00 93.19 84 LEU A CA 1
ATOM 655 C C . LEU A 1 84 ? 5.154 -11.492 1.642 1.00 93.19 84 LEU A C 1
ATOM 657 O O . LEU A 1 84 ? 4.884 -11.187 0.482 1.00 93.19 84 LEU A O 1
ATOM 661 N N . ASN A 1 85 ? 6.400 -11.781 2.029 1.00 90.94 85 ASN A N 1
ATOM 662 C CA . ASN A 1 85 ? 7.538 -11.825 1.104 1.00 90.94 85 ASN A CA 1
ATOM 663 C C . ASN A 1 85 ? 7.433 -12.985 0.108 1.00 90.94 85 ASN A C 1
ATOM 665 O O . ASN A 1 85 ? 7.679 -12.808 -1.084 1.00 90.94 85 ASN A O 1
ATOM 669 N N . ARG A 1 86 ? 7.039 -14.179 0.570 1.00 90.00 86 ARG A N 1
ATOM 670 C CA . ARG A 1 86 ? 6.809 -15.323 -0.326 1.00 90.00 86 ARG A CA 1
ATOM 671 C C . ARG A 1 86 ? 5.718 -15.011 -1.342 1.00 90.00 86 ARG A C 1
ATOM 673 O O . ARG A 1 86 ? 5.809 -15.430 -2.491 1.00 90.00 86 ARG A O 1
ATOM 680 N N . TRP A 1 87 ? 4.690 -14.298 -0.907 1.00 87.62 87 TRP A N 1
ATOM 681 C CA . TRP A 1 87 ? 3.577 -13.926 -1.756 1.00 87.62 87 TRP A CA 1
ATOM 682 C C . TRP A 1 87 ? 3.939 -12.821 -2.753 1.00 87.62 87 TRP A C 1
ATOM 684 O O . TRP A 1 87 ? 3.567 -12.933 -3.917 1.00 87.62 87 TRP A O 1
ATOM 694 N N . LEU A 1 88 ? 4.740 -11.827 -2.355 1.00 89.25 88 LEU A N 1
ATOM 695 C CA . LEU A 1 88 ? 5.294 -10.823 -3.271 1.00 89.25 88 LEU A CA 1
ATOM 696 C C . LEU A 1 88 ? 5.989 -11.474 -4.477 1.00 89.25 88 LEU A C 1
ATOM 698 O O . LEU A 1 88 ? 5.772 -11.054 -5.609 1.00 89.25 88 LEU A O 1
ATOM 702 N N . ALA A 1 89 ? 6.745 -12.553 -4.253 1.00 86.75 89 ALA A N 1
ATOM 703 C CA . ALA A 1 89 ? 7.419 -13.299 -5.317 1.00 86.75 89 ALA A CA 1
ATOM 704 C C . ALA A 1 89 ? 6.465 -14.018 -6.298 1.00 86.75 89 ALA A C 1
ATOM 706 O O . ALA A 1 89 ? 6.897 -14.459 -7.360 1.00 86.75 89 ALA A O 1
ATOM 707 N N . GLN A 1 90 ? 5.182 -14.167 -5.952 1.00 86.25 90 GLN A N 1
ATOM 708 C CA . GLN A 1 90 ? 4.153 -14.782 -6.802 1.00 86.25 90 GLN A CA 1
ATOM 709 C C . GLN A 1 90 ? 3.350 -13.747 -7.601 1.00 86.25 90 GLN A C 1
ATOM 711 O O . GLN A 1 90 ? 2.576 -14.119 -8.483 1.00 86.25 90 GLN A O 1
ATOM 716 N N . LEU A 1 91 ? 3.493 -12.460 -7.282 1.00 83.69 91 LEU A N 1
ATOM 717 C CA . LEU A 1 91 ? 2.781 -11.376 -7.944 1.00 83.69 91 LEU A CA 1
ATOM 718 C C . LEU A 1 91 ? 3.516 -10.933 -9.209 1.00 83.69 91 LEU A C 1
ATOM 720 O O . LEU A 1 91 ? 4.732 -10.761 -9.204 1.00 83.69 91 LEU A O 1
ATOM 724 N N . ASP A 1 92 ? 2.772 -10.632 -10.275 1.00 82.38 92 ASP A N 1
ATOM 725 C CA . ASP A 1 92 ? 3.320 -9.902 -11.426 1.00 82.38 92 ASP A CA 1
ATOM 726 C C . ASP A 1 92 ? 3.414 -8.405 -11.090 1.00 82.38 92 ASP A C 1
ATOM 728 O O . ASP A 1 92 ? 2.727 -7.556 -11.656 1.00 82.38 92 ASP A O 1
ATOM 732 N N . VAL A 1 93 ? 4.223 -8.052 -10.091 1.00 80.88 93 VAL A N 1
ATOM 733 C CA . VAL A 1 93 ? 4.381 -6.660 -9.635 1.00 80.88 93 VAL A CA 1
ATOM 734 C C . VAL A 1 93 ? 4.885 -5.740 -10.753 1.00 80.88 93 VAL A C 1
ATOM 736 O O . VAL A 1 93 ? 4.479 -4.581 -10.825 1.00 80.88 93 VAL A O 1
ATOM 739 N N . ARG A 1 94 ? 5.644 -6.280 -11.717 1.00 78.56 94 ARG A N 1
ATOM 740 C CA . ARG A 1 94 ? 6.095 -5.547 -12.913 1.00 78.56 94 ARG A CA 1
ATOM 741 C C . ARG A 1 94 ? 4.949 -5.101 -13.811 1.00 78.56 94 ARG A C 1
ATOM 743 O O . ARG A 1 94 ? 5.093 -4.109 -14.524 1.00 78.56 94 ARG A O 1
ATOM 750 N N . ARG A 1 95 ? 3.802 -5.779 -13.770 1.00 81.94 95 ARG A N 1
A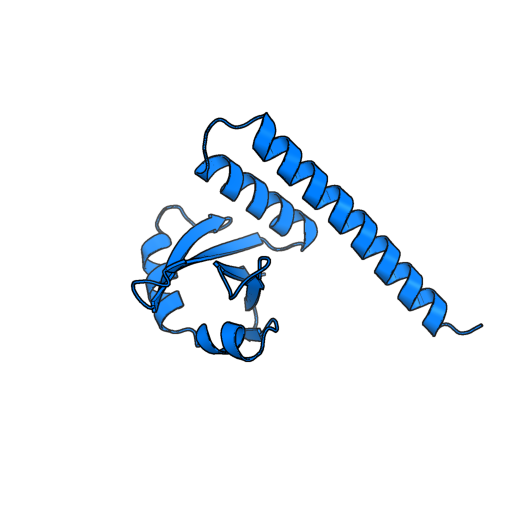TOM 751 C CA . ARG A 1 95 ? 2.593 -5.324 -14.456 1.00 81.94 95 ARG A CA 1
ATOM 752 C C . ARG A 1 95 ? 2.146 -3.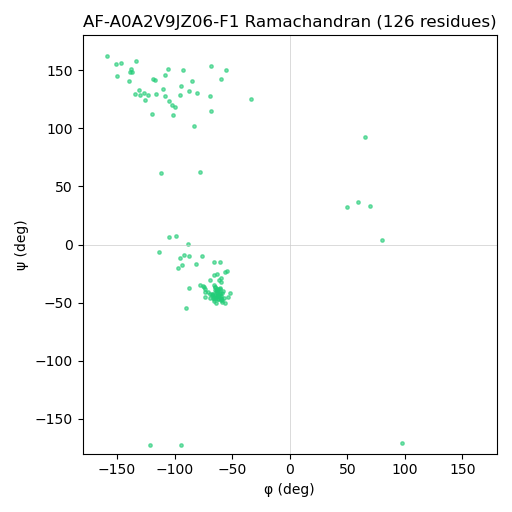942 -13.990 1.00 81.94 95 ARG A C 1
ATOM 754 O O . ARG A 1 95 ? 1.925 -3.090 -14.845 1.00 81.94 95 ARG A O 1
ATOM 761 N N . ALA A 1 96 ? 2.080 -3.706 -12.676 1.00 76.44 96 ALA A N 1
ATOM 762 C CA . ALA A 1 96 ? 1.719 -2.392 -12.132 1.00 76.44 96 ALA A CA 1
ATOM 763 C C . ALA A 1 96 ? 2.699 -1.317 -12.614 1.00 76.44 96 ALA A C 1
ATOM 765 O O . ALA A 1 96 ? 2.270 -0.242 -13.026 1.00 76.44 96 ALA A O 1
ATOM 766 N N . CYS A 1 97 ? 4.001 -1.632 -12.642 1.00 75.38 97 CYS A N 1
ATOM 767 C CA . CYS A 1 97 ? 5.033 -0.720 -13.136 1.00 75.38 97 CYS A CA 1
ATOM 768 C C . CYS A 1 97 ? 4.818 -0.343 -14.612 1.00 75.38 97 CYS A C 1
ATOM 770 O O . CYS A 1 97 ? 4.914 0.832 -14.959 1.00 75.38 97 CYS A O 1
ATOM 772 N N . ARG A 1 98 ? 4.539 -1.338 -15.472 1.00 81.50 98 ARG A N 1
ATOM 773 C CA . ARG A 1 98 ? 4.352 -1.152 -16.924 1.00 81.50 98 ARG A CA 1
ATOM 774 C C . ARG A 1 98 ? 3.074 -0.390 -17.252 1.00 81.50 98 ARG A C 1
ATOM 776 O O . ARG A 1 98 ? 3.093 0.500 -18.093 1.00 81.50 98 ARG A O 1
ATOM 783 N N . GLU A 1 99 ? 1.969 -0.767 -16.618 1.00 85.44 99 GLU A N 1
ATOM 784 C CA . GLU A 1 99 ? 0.644 -0.220 -16.924 1.00 85.44 99 GLU A CA 1
ATOM 785 C C . GLU A 1 99 ? 0.404 1.133 -16.246 1.00 85.44 99 GLU A C 1
ATOM 787 O O . GLU A 1 99 ? -0.495 1.865 -16.649 1.00 85.44 99 GLU A O 1
ATOM 792 N N . ARG A 1 100 ? 1.208 1.477 -15.229 1.00 84.44 100 ARG A N 1
ATOM 793 C CA . ARG A 1 100 ? 1.040 2.674 -14.389 1.00 84.44 100 ARG A CA 1
ATOM 794 C C . ARG A 1 100 ? -0.373 2.833 -13.841 1.00 84.44 100 ARG A C 1
ATOM 796 O O . ARG A 1 100 ? -0.857 3.943 -13.642 1.00 84.44 100 ARG A O 1
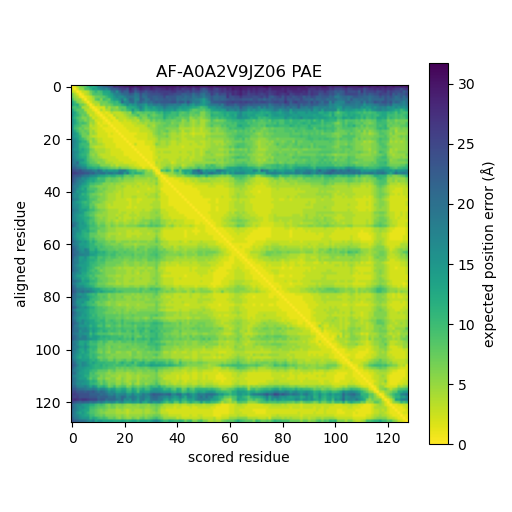ATOM 803 N N . ALA A 1 101 ? -1.023 1.705 -13.591 1.00 86.69 101 ALA A N 1
ATOM 804 C CA . ALA A 1 101 ? -2.403 1.640 -13.167 1.00 86.69 101 ALA A CA 1
ATOM 805 C C . ALA A 1 101 ? -2.570 0.576 -12.077 1.00 86.69 101 ALA A C 1
ATOM 807 O O . ALA A 1 101 ? -1.860 -0.439 -12.091 1.00 86.69 101 ALA A O 1
ATOM 808 N N . PRO A 1 102 ? -3.514 0.779 -11.142 1.00 89.94 102 PRO A N 1
ATOM 809 C CA . PRO A 1 102 ? -3.878 -0.258 -10.198 1.00 89.94 102 PRO A CA 1
ATOM 810 C C . PRO A 1 102 ? -4.396 -1.510 -10.905 1.00 89.94 102 PRO A C 1
ATOM 812 O O . PRO A 1 102 ? -5.156 -1.412 -11.869 1.00 89.94 102 PRO A O 1
ATOM 815 N N . TYR A 1 103 ? -4.054 -2.690 -10.392 1.00 89.50 103 TYR A N 1
ATOM 816 C CA . TYR A 1 103 ? -4.577 -3.949 -10.918 1.00 89.50 103 TYR A CA 1
ATOM 817 C C . TYR A 1 103 ? -4.951 -4.925 -9.801 1.00 89.50 103 TYR A C 1
ATOM 819 O O . TYR A 1 103 ? -4.388 -4.911 -8.705 1.00 89.50 103 TYR A O 1
ATOM 827 N N . ARG A 1 104 ? -5.934 -5.786 -10.079 1.00 90.25 104 ARG A N 1
ATOM 828 C CA . ARG A 1 104 ? -6.397 -6.798 -9.124 1.00 90.25 104 ARG A CA 1
ATOM 829 C C . ARG A 1 104 ? -5.479 -8.015 -9.112 1.00 90.25 104 ARG A C 1
ATOM 831 O O . ARG A 1 104 ? -5.204 -8.595 -10.161 1.00 90.25 104 ARG A O 1
ATOM 838 N N . ALA A 1 105 ? -5.073 -8.429 -7.919 1.00 87.31 105 ALA A N 1
ATOM 839 C CA . ALA A 1 105 ? -4.240 -9.603 -7.673 1.00 87.31 105 ALA A CA 1
ATOM 840 C C . ALA A 1 105 ? -5.041 -10.690 -6.936 1.00 87.31 105 ALA A C 1
ATOM 842 O O . ALA A 1 105 ? -4.731 -11.061 -5.803 1.00 87.31 105 ALA A O 1
ATOM 843 N N . GLY A 1 106 ? -6.107 -11.168 -7.581 1.00 85.00 106 GLY A N 1
ATOM 844 C CA . GLY A 1 106 ? -7.146 -12.002 -6.970 1.00 85.00 106 GLY A CA 1
ATOM 845 C C . GLY A 1 106 ? -8.372 -11.186 -6.549 1.00 85.00 106 GLY A C 1
ATOM 846 O O . GLY A 1 106 ? -8.493 -10.006 -6.883 1.00 85.00 106 GLY A O 1
ATOM 847 N N . ASP A 1 107 ? -9.289 -11.821 -5.821 1.00 83.00 107 ASP A N 1
ATOM 848 C CA . ASP A 1 107 ? -10.627 -11.258 -5.581 1.00 83.00 107 ASP A CA 1
ATOM 849 C C . ASP A 1 107 ? -10.632 -10.117 -4.552 1.00 83.00 107 ASP A C 1
ATOM 851 O O . ASP A 1 107 ? -11.349 -9.130 -4.715 1.00 83.00 107 ASP A O 1
ATOM 855 N N . GLN A 1 108 ? -9.785 -10.219 -3.527 1.00 87.06 108 GLN A N 1
ATOM 856 C CA . GLN A 1 108 ? -9.761 -9.311 -2.370 1.00 87.06 108 GLN A CA 1
ATOM 857 C C . GLN A 1 108 ? -8.601 -8.315 -2.391 1.00 87.06 108 GLN A C 1
ATOM 859 O O . GLN A 1 108 ? -8.355 -7.625 -1.408 1.00 87.06 108 GLN A O 1
ATOM 864 N N . ARG A 1 109 ? -7.827 -8.269 -3.481 1.00 89.31 109 ARG A N 1
ATOM 865 C CA . ARG A 1 109 ? -6.521 -7.605 -3.484 1.00 89.31 109 ARG A CA 1
ATOM 866 C C . ARG A 1 109 ? -6.347 -6.669 -4.657 1.00 89.31 109 ARG A C 1
ATOM 868 O O . ARG A 1 109 ? -6.572 -7.047 -5.808 1.00 89.31 109 ARG A O 1
ATOM 875 N N . LEU A 1 110 ? -5.871 -5.472 -4.353 1.00 91.81 110 LEU A N 1
ATOM 876 C CA . LEU A 1 110 ? -5.552 -4.437 -5.323 1.00 91.81 110 LEU A CA 1
ATOM 877 C C . LEU A 1 110 ? -4.106 -3.990 -5.115 1.00 91.81 110 LEU A C 1
ATOM 879 O O . LEU A 1 110 ? -3.735 -3.582 -4.018 1.00 91.81 110 LEU A O 1
ATOM 883 N N . LEU A 1 111 ? -3.301 -4.067 -6.170 1.00 91.69 111 LEU A N 1
ATOM 884 C CA . LEU A 1 111 ? -1.964 -3.486 -6.205 1.00 91.69 111 LEU A CA 1
ATOM 885 C C . LEU A 1 111 ? -2.039 -2.108 -6.843 1.00 91.69 111 LEU A C 1
ATOM 887 O O . LEU A 1 111 ? -2.589 -1.965 -7.932 1.00 91.69 111 LEU A O 1
ATOM 891 N N . ILE A 1 112 ? -1.482 -1.114 -6.161 1.00 91.19 112 ILE A N 1
ATOM 892 C CA . ILE A 1 112 ? -1.498 0.293 -6.547 1.00 91.19 112 ILE A CA 1
ATOM 893 C C . ILE A 1 112 ? -0.041 0.747 -6.712 1.00 91.19 112 ILE A C 1
ATOM 895 O O . ILE A 1 112 ? 0.690 0.795 -5.718 1.00 91.19 112 ILE A O 1
ATOM 899 N N . PRO A 1 113 ? 0.411 1.063 -7.938 1.00 89.56 113 PRO A N 1
ATOM 900 C CA . PRO A 1 113 ? 1.719 1.673 -8.143 1.00 89.56 113 PRO A CA 1
ATOM 901 C C . PRO A 1 113 ? 1.741 3.104 -7.606 1.00 89.56 113 PRO A C 1
ATOM 903 O O . PRO A 1 113 ? 0.876 3.910 -7.950 1.00 89.56 113 PRO A O 1
ATOM 906 N N . LEU A 1 114 ? 2.733 3.412 -6.769 1.00 87.69 114 LEU A N 1
ATOM 907 C CA . LEU A 1 114 ? 2.970 4.750 -6.238 1.00 87.69 114 LEU A CA 1
ATOM 908 C C . LEU A 1 114 ? 4.129 5.390 -7.005 1.00 87.69 114 LEU A C 1
ATOM 910 O O . LEU A 1 114 ? 5.246 4.872 -7.022 1.00 87.69 114 LEU A O 1
ATOM 914 N N . TYR A 1 115 ? 3.847 6.516 -7.655 1.00 78.44 115 TYR A N 1
ATOM 915 C CA . TYR A 1 115 ? 4.837 7.288 -8.399 1.00 78.44 115 TYR A CA 1
ATOM 916 C C . TYR A 1 115 ? 5.140 8.580 -7.655 1.00 78.44 115 TYR A C 1
ATOM 918 O O . TYR A 1 115 ? 4.227 9.350 -7.353 1.00 78.44 115 TYR A O 1
ATOM 926 N N . PHE A 1 116 ? 6.423 8.828 -7.428 1.00 69.19 116 PHE A N 1
ATOM 927 C CA . PHE A 1 116 ? 6.926 10.163 -7.135 1.00 69.19 116 PHE A CA 1
ATOM 928 C C . PHE A 1 116 ? 7.398 10.794 -8.458 1.00 69.19 116 PHE A C 1
ATOM 930 O O . PHE A 1 116 ? 7.076 10.283 -9.530 1.00 69.19 116 PHE A O 1
ATOM 937 N N . GLN A 1 117 ? 8.044 11.958 -8.436 1.00 66.38 117 GLN A N 1
ATOM 938 C CA . GLN A 1 117 ? 8.278 12.767 -9.646 1.00 66.38 117 GLN A CA 1
ATOM 939 C C . GLN A 1 117 ? 9.120 12.067 -10.756 1.00 66.38 117 GLN A C 1
ATOM 941 O O . GLN A 1 117 ? 9.057 12.509 -11.903 1.00 66.38 117 GLN A O 1
ATOM 946 N N . GLU A 1 118 ? 9.827 10.963 -10.461 1.00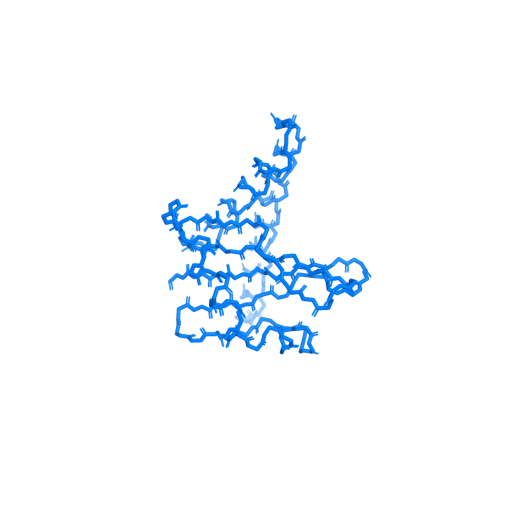 58.62 118 GLU A N 1
ATOM 947 C CA . GLU A 1 118 ? 10.609 10.104 -11.388 1.00 58.62 118 GLU A CA 1
ATOM 948 C C . GLU A 1 118 ? 10.104 8.613 -11.362 1.00 58.62 118 GLU A C 1
ATOM 950 O O . GLU A 1 118 ? 8.998 8.393 -10.852 1.00 58.62 118 GLU A O 1
ATOM 955 N N . PRO A 1 119 ? 10.723 7.574 -12.001 1.00 65.06 119 PRO A N 1
ATOM 956 C CA . PRO A 1 119 ? 10.072 6.263 -12.129 1.00 65.06 119 PRO A CA 1
ATOM 957 C C . PRO A 1 119 ? 9.920 5.528 -10.779 1.00 65.06 119 PRO A C 1
ATOM 959 O O . PRO A 1 119 ? 10.637 5.780 -9.829 1.00 65.06 119 PRO A O 1
ATOM 962 N N . LEU A 1 120 ? 8.903 4.656 -10.728 1.00 63.53 120 LEU A N 1
ATOM 963 C CA . LEU A 1 120 ? 8.239 4.047 -9.559 1.00 63.53 120 LEU A CA 1
ATOM 964 C C . LEU A 1 120 ? 9.119 3.743 -8.322 1.00 63.53 120 LEU A C 1
ATOM 966 O O . LEU A 1 120 ? 10.007 2.905 -8.415 1.00 63.53 120 LEU A O 1
ATOM 970 N N . GLU A 1 121 ? 8.741 4.262 -7.145 1.00 76.19 121 GLU A N 1
ATOM 971 C CA . GLU A 1 121 ? 9.495 4.022 -5.894 1.00 76.19 121 GLU A CA 1
ATOM 972 C C . GLU A 1 121 ? 8.727 3.186 -4.855 1.00 76.19 121 GLU A C 1
ATOM 974 O O . GLU A 1 121 ? 9.297 2.793 -3.850 1.00 76.19 121 GLU A O 1
ATOM 979 N N . ALA A 1 122 ? 7.446 2.851 -5.064 1.00 89.12 122 ALA A N 1
ATOM 980 C CA . ALA A 1 122 ? 6.753 1.922 -4.166 1.00 89.12 122 ALA A CA 1
ATOM 981 C C . ALA A 1 122 ? 5.526 1.243 -4.793 1.00 89.12 122 ALA A C 1
ATOM 983 O O . ALA A 1 122 ? 4.931 1.707 -5.770 1.00 89.12 122 ALA A O 1
ATOM 984 N N . LEU A 1 123 ? 5.101 0.143 -4.173 1.00 91.44 123 LEU A N 1
ATOM 985 C CA . LEU A 1 123 ? 3.821 -0.512 -4.418 1.00 91.44 123 LEU A CA 1
ATOM 986 C C . LEU A 1 123 ? 3.028 -0.612 -3.125 1.00 91.44 123 LEU A C 1
ATOM 988 O O . LEU A 1 123 ? 3.504 -1.150 -2.126 1.00 91.44 123 LEU A O 1
ATOM 992 N N . LEU A 1 124 ? 1.779 -0.164 -3.176 1.00 93.12 124 LEU A N 1
ATOM 993 C CA . LEU A 1 124 ? 0.819 -0.385 -2.111 1.00 93.12 124 LEU A CA 1
ATOM 994 C C . LEU A 1 124 ? -0.090 -1.553 -2.485 1.00 93.12 124 LEU A C 1
ATOM 996 O O . LEU A 1 124 ? -0.840 -1.495 -3.458 1.00 93.12 124 LEU A O 1
ATOM 1000 N N . LEU A 1 125 ? -0.054 -2.603 -1.679 1.00 93.19 125 LEU A N 1
ATOM 1001 C CA . LEU A 1 125 ? -1.102 -3.603 -1.656 1.00 93.19 125 LEU A CA 1
ATOM 1002 C C . LEU A 1 125 ? -2.200 -3.174 -0.694 1.00 93.19 125 LEU A C 1
ATOM 1004 O O . LEU A 1 125 ? -1.942 -2.902 0.480 1.00 93.19 125 LEU A O 1
ATOM 1008 N N . VAL A 1 126 ? -3.429 -3.272 -1.177 1.00 93.00 126 VAL A N 1
ATOM 1009 C CA . VAL A 1 126 ? -4.640 -3.145 -0.383 1.00 93.00 126 VAL A CA 1
ATOM 1010 C C . VAL A 1 126 ? -5.403 -4.470 -0.391 1.00 93.00 126 VAL A C 1
ATOM 1012 O O . VAL A 1 126 ? -5.646 -5.033 -1.460 1.00 93.00 126 VAL A O 1
ATOM 1015 N N . GLU A 1 127 ? -5.778 -4.964 0.791 1.00 90.75 127 GLU A N 1
ATOM 1016 C CA . GLU A 1 127 ? -6.589 -6.171 0.985 1.00 90.75 127 GLU A CA 1
ATOM 1017 C C . GLU A 1 127 ? -7.811 -5.871 1.878 1.00 90.75 127 GLU A C 1
ATOM 1019 O O . GLU A 1 127 ? -7.688 -5.267 2.953 1.00 90.75 127 GLU A O 1
ATOM 1024 N N . GLY A 1 128 ? -8.996 -6.288 1.419 1.00 79.75 128 GLY A N 1
ATOM 1025 C CA . GLY A 1 128 ? -10.287 -6.043 2.071 1.00 79.75 128 GLY A CA 1
ATOM 1026 C C . GLY A 1 128 ? -11.370 -7.021 1.643 1.00 79.75 128 GLY A C 1
ATOM 1027 O O . GLY A 1 128 ? -11.295 -7.539 0.505 1.00 79.75 128 GLY A O 1
#

pLDDT: mean 83.84, std 9.67, range [51.03, 95.94]